Protein AF-A0A953DFB5-F1 (afdb_monomer)

pLDDT: mean 70.3, std 17.49, range [30.78, 90.81]

Secondary structure (DSSP, 8-state):
--------------PPPPP-----S--TTSPPP---------SS--S--SSPPSS---TTSHHHHHHHHHHHHHHHTT--SS------GGGHHHHHHHHHHHHTT----TT--STIIIIIHHHHHHHHHTT-----------------

Mean predicted aligned error: 13.42 Å

Radius of gyration: 22.62 Å; Cα contacts (8 Å, |Δi|>4): 105; chains: 1; bounding box: 89×47×45 Å

Foldseek 3Di:
DDDDDDDDDDDPDDDPDDPPPQPCQDDPPDDRDDDDDDDDDKLADPVPDPDDDPDRRPCVDPVNLVVLVVVLVVVVVVLDLEAADADDPVCVVVLVVLLVCVVVVNHDCVVVDIPCCRNRSVSQVSNVVVDHNHHDHDHDPPPPDPPD

Solvent-accessible surface area (backbone atoms only — not comparable to full-atom values): 10017 Å² total; per-residue (Å²): 141,83,85,84,81,85,85,85,82,81,81,82,80,79,77,75,80,72,82,78,76,70,79,73,86,73,62,98,88,58,86,79,77,87,82,85,85,85,89,80,73,74,37,50,78,86,77,79,61,93,74,75,76,95,60,87,56,61,61,82,37,73,69,42,45,49,53,44,50,53,51,37,52,59,53,55,73,68,60,66,73,61,52,59,53,75,60,62,80,88,45,45,68,58,50,55,50,47,50,55,30,41,78,70,75,69,47,78,53,80,96,55,60,30,60,65,61,54,48,49,53,51,36,50,50,54,42,45,74,71,74,52,87,52,69,42,82,43,80,57,79,78,81,74,75,81,81,123

Structure (mmCIF, N/CA/C/O backbone):
data_AF-A0A953DFB5-F1
#
_entry.id   AF-A0A953DFB5-F1
#
loop_
_atom_site.group_PDB
_atom_site.id
_atom_site.type_symbol
_atom_site.label_atom_id
_atom_site.label_alt_id
_atom_site.label_comp_id
_atom_site.label_asym_id
_atom_site.label_entity_id
_atom_site.label_seq_id
_atom_site.pdbx_PDB_ins_code
_atom_site.Cartn_x
_atom_site.Cartn_y
_atom_site.Cartn_z
_atom_site.occupancy
_atom_site.B_iso_or_equiv
_atom_site.auth_seq_id
_atom_site.auth_comp_id
_atom_site.auth_asym_id
_atom_site.auth_atom_id
_atom_site.pdbx_PDB_model_num
ATOM 1 N N . MET A 1 1 ? 75.035 7.788 5.913 1.00 45.50 1 MET A N 1
ATOM 2 C CA . MET A 1 1 ? 73.781 8.524 6.191 1.00 45.50 1 MET A CA 1
ATOM 3 C C . MET A 1 1 ? 73.094 8.779 4.857 1.00 45.50 1 MET A C 1
ATOM 5 O O . MET A 1 1 ? 73.567 9.624 4.117 1.00 45.50 1 MET A O 1
ATOM 9 N N . SER A 1 2 ? 72.056 8.021 4.502 1.00 37.38 2 SER A N 1
ATOM 10 C CA . SER A 1 2 ? 71.235 8.309 3.317 1.00 37.38 2 SER A CA 1
ATOM 11 C C . SER A 1 2 ? 69.775 8.108 3.705 1.00 37.38 2 SER A C 1
ATOM 13 O O . SER A 1 2 ? 69.407 7.035 4.178 1.00 37.38 2 SER A O 1
ATOM 15 N N . ARG A 1 3 ? 68.995 9.192 3.652 1.00 43.28 3 ARG A N 1
ATOM 16 C CA . ARG A 1 3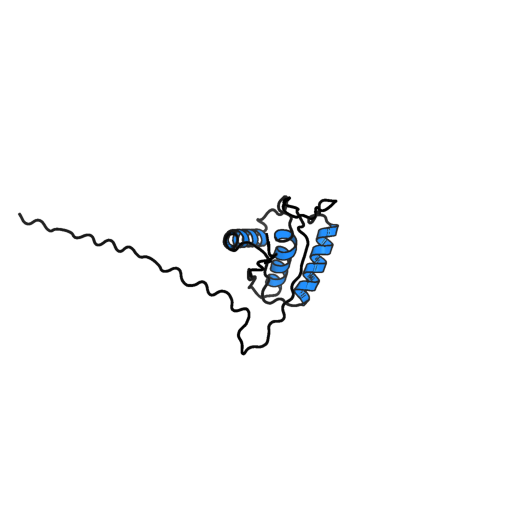 ? 67.602 9.264 4.109 1.00 43.28 3 ARG A CA 1
ATOM 17 C C . ARG A 1 3 ? 66.710 9.013 2.898 1.00 43.28 3 ARG A C 1
ATOM 19 O O . ARG A 1 3 ? 66.637 9.857 2.012 1.00 43.28 3 ARG A O 1
ATOM 26 N N . THR A 1 4 ? 66.053 7.863 2.864 1.00 50.88 4 THR A N 1
ATOM 27 C CA . THR A 1 4 ? 65.045 7.544 1.849 1.00 50.88 4 THR A CA 1
ATOM 28 C C . THR A 1 4 ? 63.761 8.306 2.177 1.00 50.88 4 THR A C 1
ATOM 30 O O . THR A 1 4 ? 63.201 8.154 3.260 1.00 50.88 4 THR A O 1
ATOM 33 N N . LEU A 1 5 ? 63.328 9.171 1.261 1.00 44.53 5 LEU A N 1
ATOM 34 C CA . LEU A 1 5 ? 62.095 9.949 1.352 1.00 44.53 5 LEU A CA 1
ATOM 35 C C . LEU A 1 5 ? 60.934 9.084 0.832 1.00 44.53 5 LEU A C 1
ATOM 37 O O . LEU A 1 5 ? 60.943 8.682 -0.329 1.00 44.53 5 LEU A O 1
ATOM 41 N N . HIS A 1 6 ? 59.949 8.776 1.677 1.00 42.34 6 HIS A N 1
ATOM 42 C CA . HIS A 1 6 ? 58.733 8.073 1.259 1.00 42.34 6 HIS A CA 1
ATOM 43 C C . HIS A 1 6 ? 57.665 9.088 0.836 1.00 42.34 6 HIS A C 1
ATOM 45 O O . HIS A 1 6 ? 57.170 9.857 1.657 1.00 42.34 6 HIS A O 1
ATOM 51 N N . LEU A 1 7 ? 57.324 9.091 -0.455 1.00 41.03 7 LEU A N 1
ATOM 52 C CA . LEU A 1 7 ? 56.213 9.853 -1.020 1.00 41.03 7 LEU A CA 1
ATOM 53 C C . LEU A 1 7 ? 54.920 9.038 -0.849 1.00 41.03 7 LEU A C 1
ATOM 55 O O . LEU A 1 7 ? 54.757 7.991 -1.472 1.00 41.03 7 LEU A O 1
ATOM 59 N N . LEU A 1 8 ? 54.016 9.505 0.013 1.00 41.25 8 LEU A N 1
ATOM 60 C CA . LEU A 1 8 ? 52.672 8.948 0.188 1.00 41.25 8 LEU A CA 1
ATOM 61 C C . LEU A 1 8 ? 51.719 9.612 -0.816 1.00 41.25 8 LEU A C 1
ATOM 63 O O . LEU A 1 8 ? 51.415 10.797 -0.699 1.00 41.25 8 LEU A O 1
ATOM 67 N N . LEU A 1 9 ? 51.258 8.841 -1.802 1.00 37.81 9 LEU A N 1
ATOM 68 C CA . LEU A 1 9 ? 50.235 9.247 -2.765 1.00 37.81 9 LEU A CA 1
ATOM 69 C C . LEU A 1 9 ? 48.851 8.866 -2.217 1.00 37.81 9 LEU A C 1
ATOM 71 O O . LEU A 1 9 ? 48.507 7.687 -2.155 1.00 37.81 9 LEU A O 1
ATOM 75 N N . ALA A 1 10 ? 48.061 9.859 -1.805 1.00 44.38 10 ALA A N 1
ATOM 76 C CA . ALA A 1 10 ? 46.667 9.665 -1.415 1.00 44.38 10 ALA A CA 1
ATOM 77 C C . ALA A 1 10 ? 45.779 9.663 -2.669 1.00 44.38 10 ALA A C 1
ATOM 79 O O . ALA A 1 10 ? 45.628 10.687 -3.333 1.00 44.38 10 ALA A O 1
ATOM 80 N N . ILE A 1 11 ? 45.196 8.510 -2.998 1.00 49.16 11 ILE A N 1
ATOM 81 C CA . ILE A 1 11 ? 44.248 8.372 -4.108 1.00 49.16 11 ILE A CA 1
ATOM 82 C C . ILE A 1 11 ? 42.845 8.651 -3.557 1.00 49.16 11 ILE A C 1
ATOM 84 O O . ILE A 1 11 ? 42.200 7.771 -2.987 1.00 49.16 11 ILE A O 1
ATOM 88 N N . ALA A 1 12 ? 42.372 9.890 -3.699 1.00 50.72 12 ALA A N 1
ATOM 89 C CA . ALA A 1 12 ? 40.976 10.228 -3.445 1.00 50.72 12 ALA A CA 1
ATOM 90 C C . ALA A 1 12 ? 40.117 9.638 -4.574 1.00 50.72 12 ALA A C 1
ATOM 92 O O . ALA A 1 12 ? 40.067 10.164 -5.682 1.00 50.72 12 ALA A O 1
ATOM 93 N N . SER A 1 13 ? 39.480 8.502 -4.299 1.00 46.09 13 SER A N 1
ATOM 94 C CA . SER A 1 13 ? 38.585 7.836 -5.246 1.00 46.09 13 SER A CA 1
ATOM 95 C C . SER A 1 13 ? 37.207 8.492 -5.166 1.00 46.09 13 SER A C 1
ATOM 97 O O . SER A 1 13 ? 36.378 8.102 -4.349 1.00 46.09 13 SER A O 1
ATOM 99 N N . SER A 1 14 ? 36.959 9.518 -5.980 1.00 51.09 14 SER A N 1
ATOM 100 C CA . SER A 1 14 ? 35.601 10.014 -6.211 1.00 51.09 14 SER A CA 1
ATOM 101 C C . SER A 1 14 ? 34.870 9.010 -7.103 1.00 51.09 14 SER A C 1
ATOM 103 O O . SER A 1 14 ? 35.077 8.995 -8.316 1.00 51.09 14 SER A O 1
ATOM 105 N N . LEU A 1 15 ? 34.046 8.143 -6.515 1.00 56.22 15 LEU A N 1
ATOM 106 C CA . LEU A 1 15 ? 33.084 7.360 -7.288 1.00 56.22 15 LEU A CA 1
ATOM 107 C C . LEU A 1 15 ? 32.082 8.339 -7.920 1.00 56.22 15 LEU A C 1
ATOM 109 O O . LEU A 1 15 ? 31.420 9.066 -7.176 1.00 56.22 15 LEU A O 1
ATOM 113 N N . PRO A 1 16 ? 31.960 8.404 -9.258 1.00 55.62 16 PRO A N 1
ATOM 114 C CA . PRO A 1 16 ? 30.858 9.127 -9.865 1.00 55.62 16 PRO A CA 1
ATOM 115 C C . PRO A 1 16 ? 29.564 8.410 -9.474 1.00 55.62 16 PRO A C 1
ATOM 117 O O . PRO A 1 16 ? 29.456 7.192 -9.626 1.00 55.62 16 PRO A O 1
ATOM 120 N N . ALA A 1 17 ? 28.590 9.152 -8.945 1.00 54.25 17 ALA A N 1
ATOM 121 C CA . ALA A 1 17 ? 27.235 8.640 -8.813 1.00 54.25 17 ALA A CA 1
ATOM 122 C C . ALA A 1 17 ? 26.770 8.231 -10.216 1.00 54.25 17 ALA A C 1
ATOM 124 O O . ALA A 1 17 ? 26.744 9.064 -11.125 1.00 54.25 17 ALA A O 1
ATOM 125 N N . ALA A 1 18 ? 26.489 6.942 -10.415 1.00 44.44 18 ALA A N 1
ATOM 126 C CA . ALA A 1 18 ? 25.911 6.479 -11.665 1.00 44.44 18 ALA A CA 1
ATOM 127 C C . ALA A 1 18 ? 24.602 7.253 -11.904 1.00 44.44 18 ALA A C 1
ATOM 129 O O . ALA A 1 18 ? 23.857 7.469 -10.941 1.00 44.44 18 ALA A O 1
ATOM 130 N N . PRO A 1 19 ? 24.320 7.699 -13.141 1.00 48.06 19 PRO A N 1
ATOM 131 C CA . PRO A 1 19 ? 23.021 8.268 -13.452 1.00 48.06 19 PRO A CA 1
ATOM 132 C C . PRO A 1 19 ? 21.967 7.220 -13.093 1.00 48.06 19 PRO A C 1
ATOM 134 O O . PRO A 1 19 ? 22.006 6.092 -13.581 1.00 48.06 19 PRO A O 1
ATOM 137 N N . VAL A 1 20 ? 21.074 7.574 -12.173 1.00 47.97 20 VAL A N 1
ATOM 138 C CA . VAL A 1 20 ? 19.880 6.780 -11.911 1.00 47.97 20 VAL A CA 1
ATOM 139 C C . VAL A 1 20 ? 19.030 6.944 -13.161 1.00 47.97 20 VAL A C 1
ATOM 141 O O . VAL A 1 20 ? 18.475 8.019 -13.384 1.00 47.97 20 VAL A O 1
ATOM 144 N N . ASP A 1 21 ? 19.010 5.924 -14.018 1.00 50.69 21 ASP A N 1
ATOM 145 C CA . ASP A 1 21 ? 18.066 5.867 -15.128 1.00 50.69 21 ASP A CA 1
ATOM 146 C C . ASP A 1 21 ? 16.668 5.959 -14.516 1.00 50.69 21 ASP A C 1
ATOM 148 O O . ASP A 1 21 ? 16.205 5.040 -13.837 1.00 50.69 21 ASP A O 1
ATOM 152 N N . ALA A 1 22 ? 16.011 7.105 -14.704 1.00 46.50 22 ALA A N 1
ATOM 153 C CA . ALA A 1 22 ? 14.589 7.199 -14.447 1.00 46.50 22 ALA A CA 1
ATOM 154 C C . ALA A 1 22 ? 13.921 6.127 -15.320 1.00 46.50 22 ALA A C 1
ATOM 156 O O . ALA A 1 22 ? 14.245 6.046 -16.514 1.00 46.50 22 ALA A O 1
ATOM 157 N N . PRO A 1 23 ? 13.038 5.286 -14.763 1.00 49.38 23 PRO A N 1
ATOM 158 C CA . PRO A 1 23 ? 12.382 4.262 -15.550 1.00 49.38 23 PRO A CA 1
ATOM 159 C C . PRO A 1 23 ? 11.696 4.936 -16.731 1.00 49.38 23 PRO A C 1
ATOM 161 O O . PRO A 1 23 ? 10.851 5.823 -16.577 1.00 49.38 23 PRO A O 1
ATOM 164 N N . ARG A 1 24 ? 12.115 4.560 -17.942 1.00 52.62 24 ARG A N 1
ATOM 165 C CA . ARG A 1 24 ? 11.457 4.994 -19.170 1.00 52.62 24 ARG A CA 1
ATOM 166 C C . ARG A 1 24 ? 10.079 4.348 -19.189 1.00 52.62 24 ARG A C 1
ATOM 168 O O . ARG A 1 24 ? 9.907 3.266 -19.738 1.00 52.62 24 ARG A O 1
ATOM 175 N N . LEU A 1 25 ? 9.093 5.027 -18.608 1.00 54.22 25 LEU A N 1
ATOM 176 C CA . LEU A 1 25 ? 7.691 4.608 -18.666 1.00 54.22 25 LEU A CA 1
ATOM 177 C C . LEU A 1 25 ? 7.178 4.554 -20.113 1.00 54.22 25 LEU A C 1
ATOM 179 O O . LEU A 1 25 ? 6.188 3.884 -20.390 1.00 54.22 25 LEU A O 1
ATOM 183 N N . MET A 1 26 ? 7.840 5.248 -21.046 1.00 54.31 26 MET A N 1
ATOM 184 C CA . MET A 1 26 ? 7.467 5.286 -22.456 1.00 54.31 26 MET A CA 1
ATOM 185 C C . MET A 1 26 ? 8.715 5.167 -23.339 1.00 54.31 26 MET A C 1
ATOM 187 O O . MET A 1 26 ? 9.588 6.032 -23.325 1.00 54.31 26 MET A O 1
ATOM 191 N N . GLY A 1 27 ? 8.807 4.066 -24.083 1.00 55.88 27 GLY A N 1
ATOM 192 C CA . GLY A 1 27 ? 9.656 3.949 -25.266 1.00 55.88 27 GLY A CA 1
ATOM 193 C C . GLY A 1 27 ? 8.787 4.113 -26.511 1.00 55.88 27 GLY A C 1
ATOM 194 O O . GLY A 1 27 ? 7.700 3.539 -26.571 1.00 55.88 27 GLY A O 1
ATOM 195 N N . ASP A 1 28 ? 9.259 4.889 -27.484 1.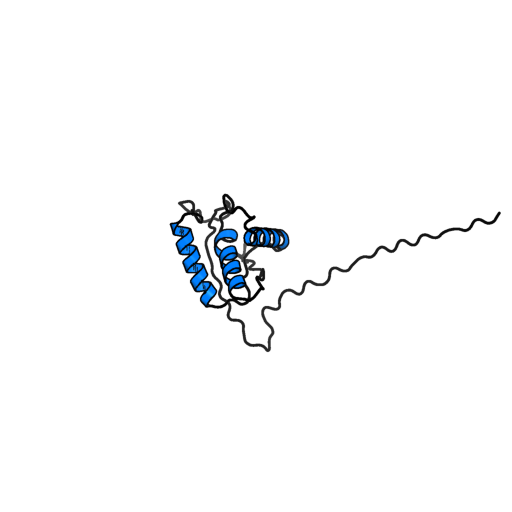00 63.28 28 ASP A N 1
ATOM 196 C CA . ASP A 1 28 ? 8.440 5.375 -28.606 1.00 63.28 28 ASP A CA 1
ATOM 197 C C . ASP A 1 28 ? 8.009 4.279 -29.607 1.00 63.28 28 ASP A C 1
ATOM 199 O O . ASP A 1 28 ? 7.072 4.489 -30.376 1.00 63.28 28 ASP A O 1
ATOM 203 N N . ASP A 1 29 ? 8.600 3.079 -29.528 1.00 67.12 29 ASP A N 1
ATOM 204 C CA . ASP A 1 29 ? 8.416 1.999 -30.513 1.00 67.12 29 ASP A CA 1
ATOM 205 C C . ASP A 1 29 ? 7.781 0.703 -29.942 1.00 67.12 29 ASP A C 1
ATOM 207 O O . ASP A 1 29 ? 7.702 -0.315 -30.634 1.00 67.12 29 ASP A O 1
ATOM 211 N N . GLY A 1 30 ? 7.330 0.706 -28.678 1.00 65.88 30 GLY A N 1
ATOM 212 C CA . GLY A 1 30 ? 6.743 -0.458 -27.988 1.00 65.88 30 GLY A CA 1
ATOM 213 C C . GLY A 1 30 ? 5.216 -0.393 -27.797 1.00 65.88 30 GLY A C 1
ATOM 214 O O . GLY A 1 30 ? 4.605 0.662 -27.982 1.00 65.88 30 GLY A O 1
ATOM 215 N N . PRO A 1 31 ? 4.553 -1.504 -27.405 1.00 71.12 31 PRO A N 1
ATOM 216 C CA . PRO A 1 31 ? 3.148 -1.462 -27.006 1.00 71.12 31 PRO A CA 1
ATOM 217 C C . PRO A 1 31 ? 2.957 -0.466 -25.855 1.00 71.12 31 PRO A C 1
ATOM 219 O O . PRO A 1 31 ? 3.667 -0.521 -24.851 1.00 71.12 31 PRO A O 1
ATOM 222 N N . LYS A 1 32 ? 1.991 0.450 -26.005 1.00 74.94 32 LYS A N 1
ATOM 223 C CA . LYS A 1 32 ? 1.716 1.480 -24.995 1.00 74.94 32 LYS A CA 1
ATOM 224 C C . LYS A 1 32 ? 1.296 0.819 -23.676 1.00 74.94 32 LYS A C 1
ATOM 226 O O . LYS A 1 32 ? 0.390 -0.020 -23.707 1.00 74.94 32 LYS A O 1
ATOM 231 N N . PRO A 1 33 ? 1.893 1.196 -22.532 1.00 73.94 33 PRO A N 1
ATOM 232 C CA . PRO A 1 33 ? 1.477 0.657 -21.247 1.00 73.94 33 PRO A CA 1
ATOM 233 C C . PRO A 1 33 ? 0.044 1.095 -20.934 1.00 73.94 33 PRO A C 1
ATOM 235 O O . PRO A 1 33 ? -0.348 2.238 -21.185 1.00 73.94 33 PRO A O 1
ATOM 238 N N . LEU A 1 34 ? -0.745 0.182 -20.372 1.00 79.06 34 LEU A N 1
ATOM 239 C CA . LEU A 1 34 ? -2.034 0.523 -19.785 1.00 79.06 34 LEU A CA 1
ATOM 240 C C . LEU A 1 34 ? -1.787 1.047 -18.369 1.00 79.06 34 LEU A C 1
ATOM 242 O O . LEU A 1 34 ? -1.391 0.283 -17.492 1.00 79.06 34 LEU A O 1
ATOM 246 N N . LEU A 1 35 ? -2.028 2.340 -18.153 1.00 81.31 35 LEU A N 1
ATOM 247 C CA . LEU A 1 35 ? -1.898 2.971 -16.843 1.00 81.31 35 LEU A CA 1
ATOM 248 C C . LEU A 1 35 ? -3.263 3.051 -16.150 1.00 81.31 35 LEU A C 1
ATOM 250 O O . LEU A 1 35 ? -4.213 3.604 -16.704 1.00 81.31 35 LEU A O 1
ATOM 254 N N . LEU A 1 36 ? -3.341 2.540 -14.920 1.00 83.19 36 LEU A N 1
ATOM 255 C CA . LEU A 1 36 ? -4.441 2.813 -13.999 1.00 83.19 36 LEU A CA 1
ATOM 256 C C . LEU A 1 36 ? -3.947 3.787 -12.930 1.00 83.19 36 LEU A C 1
ATOM 258 O O . LEU A 1 36 ? -3.060 3.444 -12.156 1.00 83.19 36 LEU A O 1
ATOM 262 N N . LEU A 1 37 ? -4.563 4.965 -12.862 1.00 84.75 37 LEU A N 1
ATOM 263 C CA . LEU A 1 37 ? -4.354 5.910 -11.770 1.00 84.75 37 LEU A CA 1
ATOM 264 C C . LEU A 1 37 ? -5.552 5.849 -10.818 1.00 84.75 37 LEU A C 1
ATOM 266 O O . LEU A 1 37 ? -6.682 6.129 -11.221 1.00 84.75 37 LEU A O 1
ATOM 270 N N . LEU A 1 38 ? -5.306 5.474 -9.564 1.00 85.00 38 LEU A N 1
ATOM 271 C CA . LEU A 1 38 ? -6.313 5.460 -8.506 1.00 85.00 3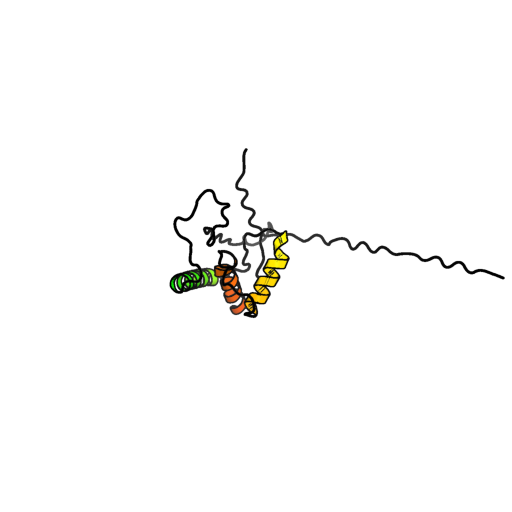8 LEU A CA 1
ATOM 272 C C . LEU A 1 38 ? -6.058 6.629 -7.555 1.00 85.00 38 LEU A C 1
ATOM 274 O O . LEU A 1 38 ? -5.110 6.600 -6.781 1.00 85.00 38 LEU A O 1
ATOM 278 N N . GLY A 1 39 ? -6.922 7.642 -7.599 1.00 83.19 39 GLY A N 1
ATOM 279 C CA . GLY A 1 39 ? -6.903 8.728 -6.622 1.00 83.19 39 GLY A CA 1
ATOM 280 C C . GLY A 1 39 ? -7.667 8.360 -5.350 1.00 83.19 39 GLY A C 1
ATOM 281 O O . GLY A 1 39 ? -8.766 7.802 -5.419 1.00 83.19 39 GLY A O 1
ATOM 282 N N . THR A 1 40 ? -7.118 8.721 -4.191 1.00 81.81 40 THR A N 1
ATOM 283 C CA . THR A 1 40 ? -7.785 8.624 -2.884 1.00 81.81 40 THR A CA 1
ATOM 284 C C . THR A 1 40 ? -7.670 9.941 -2.120 1.00 81.81 40 THR A C 1
ATOM 286 O O . THR A 1 40 ? -6.903 10.823 -2.486 1.00 81.81 40 THR A O 1
ATOM 289 N N . PHE A 1 41 ? -8.442 10.089 -1.045 1.00 80.88 41 PHE A N 1
ATOM 290 C CA . PHE A 1 41 ? -8.225 11.148 -0.055 1.00 80.88 41 PHE A CA 1
ATOM 291 C C . PHE A 1 41 ? -7.163 10.705 0.968 1.00 80.88 41 PHE A C 1
ATOM 293 O O . PHE A 1 41 ? -6.938 9.502 1.119 1.00 80.88 41 PHE A O 1
ATOM 300 N N . HIS A 1 42 ? -6.568 11.641 1.717 1.00 83.50 42 HIS A N 1
ATOM 301 C CA . HIS A 1 42 ? -5.677 11.294 2.829 1.00 83.50 42 HIS A CA 1
ATOM 302 C C . HIS A 1 42 ? -6.454 10.594 3.950 1.00 83.50 42 HIS A C 1
ATOM 304 O O . HIS A 1 42 ? -7.333 11.174 4.592 1.00 83.50 42 HIS A O 1
ATOM 310 N N . PHE A 1 43 ? -6.125 9.328 4.213 1.00 82.88 43 PHE A N 1
ATOM 311 C CA . PHE A 1 43 ? -6.790 8.524 5.248 1.00 82.88 43 PHE A CA 1
ATOM 312 C C . PHE A 1 43 ? -6.500 9.067 6.647 1.00 82.88 43 PHE A C 1
ATOM 314 O O . PHE A 1 43 ? -7.299 8.908 7.571 1.00 82.88 43 PHE A O 1
ATOM 321 N N . LYS A 1 44 ? -5.360 9.735 6.797 1.00 81.12 44 LYS A N 1
ATOM 322 C CA . LYS A 1 44 ? -4.971 10.435 8.009 1.00 81.12 44 LYS A CA 1
ATOM 323 C C . LYS A 1 44 ? -4.583 11.856 7.639 1.00 81.12 44 LYS A C 1
ATOM 325 O O . LYS A 1 44 ? -3.518 12.080 7.079 1.00 81.12 44 LYS A O 1
ATOM 330 N N . ASP A 1 45 ? -5.466 12.798 7.950 1.00 74.69 45 ASP A N 1
ATOM 331 C CA . ASP A 1 45 ? -5.240 14.217 7.682 1.00 74.69 45 ASP A CA 1
ATOM 332 C C . ASP A 1 45 ? -4.034 14.719 8.490 1.00 74.69 45 ASP A C 1
ATOM 334 O O . ASP A 1 45 ? -4.036 14.696 9.724 1.00 74.69 45 ASP A O 1
ATOM 338 N N . ALA A 1 46 ? -2.998 15.166 7.780 1.00 72.62 46 ALA A N 1
ATOM 339 C CA . ALA A 1 46 ? -1.807 15.782 8.359 1.00 72.62 46 ALA A CA 1
ATOM 340 C C . ALA A 1 46 ? -2.018 17.266 8.714 1.00 72.62 46 ALA A C 1
ATOM 342 O O . ALA A 1 46 ? -1.098 17.937 9.174 1.00 72.62 46 ALA A O 1
ATOM 343 N N . GLY A 1 47 ? -3.216 17.805 8.482 1.00 74.44 47 GLY A N 1
ATOM 344 C CA . GLY A 1 47 ? -3.520 19.215 8.673 1.00 74.44 47 GLY A CA 1
ATOM 345 C C . GLY A 1 47 ? -3.147 20.084 7.471 1.00 74.44 47 GLY A C 1
ATOM 346 O O . GLY A 1 47 ? -3.432 21.278 7.506 1.00 74.44 47 GLY A O 1
ATOM 347 N N . LEU A 1 48 ? -2.637 19.507 6.382 1.00 78.19 48 LEU A N 1
ATOM 348 C CA . LEU A 1 48 ? -2.095 20.251 5.239 1.00 78.19 48 LEU A CA 1
ATOM 349 C C . LEU A 1 48 ? -3.132 20.564 4.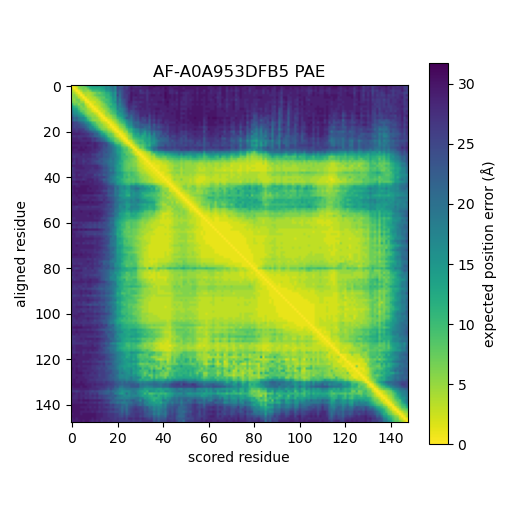146 1.00 78.19 48 LEU A C 1
ATOM 351 O O . LEU A 1 48 ? -2.992 21.560 3.442 1.00 78.19 48 LEU A O 1
ATOM 355 N N . ASP A 1 49 ? -4.212 19.784 4.062 1.00 76.25 49 ASP A N 1
ATOM 356 C CA . ASP A 1 49 ? -5.239 19.971 3.030 1.00 76.25 49 ASP A CA 1
ATOM 357 C C . ASP A 1 49 ? -6.172 21.150 3.316 1.00 76.25 49 ASP A C 1
ATOM 359 O O . ASP A 1 49 ? -6.570 21.383 4.459 1.00 76.25 49 ASP A O 1
ATOM 363 N N . SER A 1 50 ? -6.630 21.840 2.270 1.00 77.19 50 SER A N 1
ATOM 364 C CA . SER A 1 50 ? -7.694 22.849 2.392 1.00 77.19 50 SER A CA 1
ATOM 365 C C . SER A 1 50 ? -9.049 22.232 2.760 1.00 77.19 50 SER A C 1
ATOM 367 O O . SER A 1 50 ? -9.851 22.850 3.462 1.00 77.19 50 SER A O 1
ATOM 369 N N . SER A 1 51 ? -9.297 20.997 2.316 1.00 74.75 51 SER A N 1
ATOM 370 C CA . SER A 1 51 ? -10.487 20.221 2.651 1.00 74.75 51 SER A CA 1
ATOM 371 C C . SER A 1 51 ? -10.219 19.361 3.879 1.00 74.75 51 SER A C 1
ATOM 373 O O . SER A 1 51 ? -9.350 18.495 3.860 1.00 74.75 51 SER A O 1
ATOM 375 N N . LYS A 1 52 ? -10.976 19.589 4.955 1.00 76.81 52 LYS A N 1
ATOM 376 C CA . LYS A 1 52 ? -10.841 18.833 6.204 1.00 76.81 52 LYS A CA 1
ATOM 377 C C . LYS A 1 52 ? -11.922 17.763 6.310 1.00 76.81 52 LYS A C 1
ATOM 379 O O . LYS A 1 52 ? -13.110 18.095 6.207 1.00 76.81 52 LYS A O 1
ATOM 384 N N . PRO A 1 53 ? -11.564 16.487 6.541 1.00 74.88 53 PRO A N 1
ATOM 385 C CA . PRO A 1 53 ? -12.561 15.461 6.776 1.00 74.88 53 PRO A CA 1
ATOM 386 C C . PRO A 1 53 ? -13.328 15.775 8.066 1.00 74.88 53 PRO A C 1
ATOM 388 O O . PRO A 1 53 ? -12.748 16.069 9.108 1.00 74.88 53 PRO A O 1
ATOM 391 N N . LYS A 1 54 ? -14.663 15.689 8.011 1.00 78.19 54 LYS A N 1
ATOM 392 C CA . LYS A 1 54 ? -15.528 15.921 9.186 1.00 78.19 54 LYS A CA 1
ATOM 393 C C . LYS A 1 54 ? -15.342 14.864 10.277 1.00 78.19 54 LYS A C 1
ATOM 395 O O . LYS A 1 54 ? -15.633 15.122 11.441 1.00 78.19 54 LYS A O 1
ATOM 400 N N . HIS A 1 55 ? -14.890 13.673 9.889 1.00 81.00 55 HIS A N 1
ATOM 401 C CA . HIS A 1 55 ? -14.677 12.538 10.776 1.00 81.00 55 HIS A CA 1
ATOM 402 C C . HIS A 1 55 ? -13.355 11.847 10.431 1.00 81.00 55 HIS A C 1
ATOM 404 O O . HIS A 1 55 ? -13.047 11.711 9.245 1.00 81.00 55 HIS A O 1
ATOM 410 N N . PRO A 1 56 ? -12.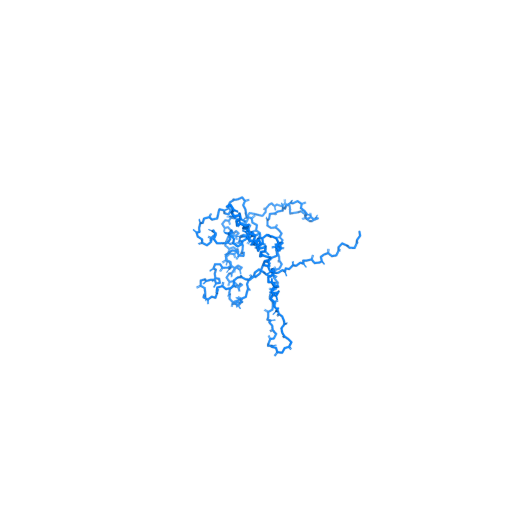593 11.378 11.435 1.00 79.81 56 PRO A N 1
ATOM 411 C CA . PRO A 1 56 ? -11.372 10.625 11.192 1.00 79.81 56 PRO A CA 1
ATOM 412 C C . PRO A 1 56 ? -11.688 9.323 10.453 1.00 79.81 56 PRO A C 1
ATOM 414 O O . PRO A 1 56 ? -12.655 8.623 10.773 1.00 79.81 56 PRO A O 1
ATOM 417 N N . PHE A 1 57 ? -10.859 8.975 9.472 1.00 83.19 57 PHE A N 1
ATOM 418 C CA . PHE A 1 57 ? -11.007 7.726 8.742 1.00 83.19 57 PHE A CA 1
ATOM 419 C C . PHE A 1 57 ? -10.258 6.600 9.464 1.00 83.19 57 PHE A C 1
ATOM 421 O O . PHE A 1 57 ? -9.033 6.527 9.485 1.00 83.19 57 PHE A O 1
ATOM 428 N N . GLY A 1 58 ? -11.016 5.692 10.079 1.00 86.38 58 GLY A N 1
ATOM 429 C CA . GLY A 1 58 ? -10.469 4.520 10.760 1.00 86.38 58 GLY A CA 1
ATOM 430 C C . GLY A 1 58 ? -10.066 3.415 9.783 1.00 86.38 58 GLY A C 1
ATOM 431 O O . GLY A 1 58 ? -10.760 2.399 9.706 1.00 86.38 58 GLY A O 1
ATOM 432 N N . ALA A 1 59 ? -8.948 3.582 9.068 1.00 85.44 59 ALA A N 1
ATOM 433 C CA . ALA A 1 59 ? -8.465 2.606 8.079 1.00 85.44 59 ALA A CA 1
ATOM 434 C C . ALA A 1 59 ? -8.240 1.202 8.674 1.00 85.44 59 ALA A C 1
ATOM 436 O O . ALA A 1 59 ? -8.393 0.200 7.980 1.00 85.44 59 ALA A O 1
ATOM 437 N N . LEU A 1 60 ? -7.925 1.118 9.976 1.00 87.12 60 LEU A N 1
ATOM 438 C CA . LEU A 1 60 ? -7.699 -0.158 10.661 1.00 87.12 60 LEU A CA 1
ATOM 439 C C . LEU A 1 60 ? -8.955 -0.833 11.230 1.00 87.12 60 LEU A C 1
ATOM 441 O O . LEU A 1 60 ? -8.851 -1.930 11.775 1.00 87.12 60 LEU A O 1
ATOM 445 N N . THR A 1 61 ? -10.135 -0.220 11.104 1.00 89.06 61 THR A N 1
ATOM 446 C CA . THR A 1 61 ? -11.383 -0.837 11.584 1.00 89.06 61 THR A CA 1
ATOM 447 C C . THR A 1 61 ? -11.735 -2.087 10.769 1.00 89.06 61 THR A C 1
ATOM 449 O O . THR A 1 61 ? -11.462 -2.112 9.570 1.00 89.06 61 THR A O 1
ATOM 452 N N . PRO A 1 62 ? -12.386 -3.111 11.357 1.00 88.88 62 PRO A N 1
ATOM 453 C CA . PRO A 1 62 ? -12.719 -4.343 10.635 1.00 88.88 62 PRO A CA 1
ATOM 454 C C . PRO A 1 62 ? -13.478 -4.104 9.322 1.00 88.88 62 PRO A C 1
ATOM 456 O O . PRO A 1 62 ? -13.118 -4.675 8.296 1.00 88.88 62 PRO A O 1
ATOM 459 N N . ALA A 1 63 ? -14.464 -3.199 9.338 1.00 90.81 63 ALA A N 1
ATOM 460 C CA . ALA A 1 63 ? -15.232 -2.832 8.150 1.00 90.81 63 ALA A CA 1
ATOM 461 C C . ALA A 1 63 ? -14.343 -2.223 7.052 1.00 90.81 63 ALA A C 1
ATOM 463 O O . ALA A 1 63 ? -14.369 -2.685 5.914 1.00 90.81 63 ALA A O 1
ATOM 464 N N . ARG A 1 64 ? -13.485 -1.249 7.392 1.00 88.94 64 ARG A N 1
ATOM 465 C CA . ARG A 1 64 ? -12.560 -0.655 6.412 1.00 88.94 64 ARG A CA 1
ATOM 466 C C . ARG A 1 64 ? -11.514 -1.647 5.929 1.00 88.94 64 ARG A C 1
ATOM 468 O O . ARG A 1 64 ? -11.153 -1.617 4.761 1.00 88.94 64 ARG A O 1
ATOM 475 N N . GLN A 1 65 ? -11.066 -2.570 6.778 1.00 87.62 65 GLN A N 1
ATOM 476 C CA . GLN A 1 65 ? -10.131 -3.603 6.343 1.00 87.62 65 GLN A CA 1
ATOM 477 C C . GLN A 1 65 ? -10.731 -4.564 5.323 1.00 87.62 65 GLN A C 1
ATOM 479 O O . GLN A 1 65 ? -9.991 -5.040 4.460 1.00 87.62 65 GLN A O 1
ATOM 484 N N . GLN A 1 66 ? -12.036 -4.826 5.409 1.00 88.81 66 GLN A N 1
ATOM 485 C CA . GLN A 1 66 ? -12.762 -5.587 4.401 1.00 88.81 66 GLN A CA 1
ATOM 486 C C . GLN A 1 66 ? -12.876 -4.803 3.088 1.00 88.81 66 GLN A C 1
ATOM 488 O O . GLN A 1 66 ? -12.493 -5.320 2.045 1.00 88.81 66 GLN A O 1
ATOM 493 N N . GLU A 1 67 ? -13.284 -3.535 3.140 1.00 89.75 67 GLU A N 1
ATOM 494 C CA . GLU A 1 67 ? -13.367 -2.677 1.947 1.00 89.75 67 GLU A CA 1
ATOM 495 C C . GLU A 1 67 ? -12.010 -2.512 1.243 1.00 89.75 67 GLU A C 1
ATOM 497 O O . GLU A 1 67 ? -11.920 -2.625 0.021 1.00 89.75 67 GLU A O 1
ATOM 502 N N . ILE A 1 68 ? -10.933 -2.297 2.008 1.00 86.94 68 ILE A N 1
ATOM 503 C CA . ILE A 1 68 ? -9.566 -2.216 1.479 1.00 86.94 68 ILE A CA 1
ATOM 504 C C . ILE A 1 68 ? -9.166 -3.553 0.852 1.00 86.94 68 ILE A C 1
ATOM 506 O O . ILE A 1 68 ? -8.567 -3.568 -0.220 1.00 86.94 68 ILE A O 1
ATOM 510 N N . ALA A 1 69 ? -9.492 -4.686 1.483 1.00 86.44 69 ALA A N 1
ATOM 511 C CA . ALA A 1 69 ? -9.198 -6.001 0.919 1.00 86.44 69 ALA A CA 1
ATOM 512 C C . ALA A 1 69 ? -9.944 -6.245 -0.403 1.00 86.44 69 ALA A C 1
ATOM 514 O O . ALA A 1 69 ? -9.348 -6.790 -1.334 1.00 86.44 69 ALA A O 1
ATOM 515 N N . ASP A 1 70 ? -11.198 -5.804 -0.503 1.00 88.62 70 ASP A N 1
ATOM 516 C CA . ASP A 1 70 ? -12.005 -5.899 -1.720 1.00 88.62 70 ASP A CA 1
ATOM 517 C C . ASP A 1 70 ? -11.449 -5.005 -2.837 1.00 88.62 70 ASP A C 1
ATOM 519 O O . ASP A 1 70 ? -11.338 -5.443 -3.986 1.00 88.62 70 ASP A O 1
ATOM 523 N N . ALA A 1 71 ? -11.047 -3.771 -2.513 1.00 88.00 71 ALA A N 1
ATOM 524 C CA . ALA A 1 71 ? -10.388 -2.869 -3.456 1.00 88.00 71 ALA A CA 1
ATOM 525 C C . ALA A 1 71 ? -9.070 -3.470 -3.968 1.00 88.00 71 ALA A C 1
ATOM 527 O O . ALA A 1 71 ? -8.866 -3.590 -5.176 1.00 88.00 71 ALA A O 1
ATOM 528 N N . VAL A 1 72 ? -8.220 -3.948 -3.056 1.00 86.81 72 VAL A N 1
ATOM 529 C CA . VAL A 1 72 ? -6.954 -4.618 -3.380 1.00 86.81 72 VAL A CA 1
ATOM 530 C C . VAL A 1 72 ? -7.179 -5.858 -4.252 1.00 86.81 72 VAL A C 1
ATOM 532 O O . VAL A 1 72 ? -6.420 -6.086 -5.190 1.00 86.81 72 VAL A O 1
ATOM 535 N N . ALA A 1 73 ? -8.225 -6.652 -4.002 1.00 84.88 73 ALA A N 1
ATOM 536 C CA . ALA A 1 73 ? -8.542 -7.819 -4.826 1.00 84.88 73 ALA A CA 1
ATOM 537 C C . ALA A 1 73 ? -8.928 -7.434 -6.265 1.00 84.88 73 ALA A C 1
ATOM 539 O O . ALA A 1 73 ? -8.487 -8.081 -7.215 1.00 84.88 73 ALA A O 1
ATOM 540 N N . ARG A 1 74 ? -9.711 -6.361 -6.437 1.00 87.50 74 ARG A N 1
ATOM 541 C CA . ARG A 1 74 ? -10.093 -5.834 -7.759 1.00 87.50 74 ARG A CA 1
ATOM 542 C C . ARG A 1 74 ? -8.889 -5.282 -8.520 1.00 87.50 74 ARG A C 1
ATOM 544 O O . ARG A 1 74 ? -8.769 -5.539 -9.712 1.00 87.50 74 ARG A O 1
ATOM 551 N N . LEU A 1 75 ? -7.991 -4.577 -7.830 1.00 85.31 75 LEU A N 1
ATOM 552 C CA . LEU A 1 75 ? -6.753 -4.056 -8.416 1.00 85.31 75 LEU A CA 1
ATOM 553 C C . LEU A 1 75 ? -5.801 -5.191 -8.813 1.00 85.31 75 LEU A C 1
ATOM 555 O O . LEU A 1 75 ? -5.278 -5.193 -9.922 1.00 85.31 75 LEU A O 1
ATOM 559 N N . ALA A 1 76 ? -5.638 -6.207 -7.962 1.00 83.88 76 ALA A N 1
ATOM 560 C CA . ALA A 1 76 ? -4.792 -7.363 -8.256 1.00 83.88 76 ALA A CA 1
ATOM 561 C C . ALA A 1 76 ? -5.273 -8.165 -9.482 1.00 83.88 76 ALA A C 1
ATOM 563 O O . ALA A 1 76 ? -4.452 -8.715 -10.213 1.00 83.88 76 ALA A O 1
ATOM 564 N N . ALA A 1 77 ? -6.584 -8.201 -9.753 1.00 85.94 77 ALA A N 1
ATOM 565 C CA . ALA A 1 77 ? -7.141 -8.864 -10.937 1.00 85.94 77 ALA A CA 1
ATOM 566 C C . ALA A 1 77 ? -6.676 -8.234 -12.264 1.00 85.94 77 ALA A C 1
ATOM 568 O O . ALA A 1 77 ? -6.676 -8.907 -13.296 1.00 85.94 77 ALA A O 1
ATOM 569 N N . LEU A 1 78 ? -6.239 -6.971 -12.240 1.00 83.50 78 LEU A N 1
ATOM 570 C CA . LEU A 1 78 ? -5.660 -6.294 -13.401 1.00 83.50 78 LEU A CA 1
ATOM 571 C C . LEU A 1 78 ? -4.225 -6.744 -13.692 1.00 83.50 78 LEU A C 1
ATOM 573 O O . LEU A 1 78 ? -3.716 -6.436 -14.765 1.00 83.50 78 LEU A O 1
ATOM 577 N N . ARG A 1 79 ? -3.602 -7.500 -12.775 1.00 80.56 79 ARG A N 1
ATOM 578 C CA . ARG A 1 79 ? -2.199 -7.931 -12.845 1.00 80.56 79 ARG A CA 1
ATOM 579 C C . ARG A 1 79 ? -1.270 -6.738 -13.133 1.00 80.56 79 ARG A C 1
ATOM 581 O O . ARG A 1 79 ? -0.593 -6.753 -14.161 1.00 80.56 79 ARG A O 1
ATOM 588 N N . PRO A 1 80 ? -1.289 -5.689 -12.281 1.00 77.88 80 PRO A N 1
ATOM 589 C CA . PRO A 1 80 ? -0.373 -4.565 -12.443 1.00 77.88 80 PRO A CA 1
ATOM 590 C C . PRO A 1 80 ? 1.058 -5.098 -12.441 1.00 77.88 80 PRO A C 1
ATOM 592 O O . PRO A 1 80 ? 1.372 -5.958 -11.629 1.00 77.88 80 PRO A O 1
ATOM 595 N N . THR A 1 81 ? 1.885 -4.634 -13.374 1.00 72.94 81 THR A N 1
ATOM 596 C CA . THR A 1 81 ? 3.283 -5.058 -13.502 1.00 72.94 81 THR A CA 1
ATOM 597 C C . THR A 1 81 ? 4.189 -4.282 -12.542 1.00 72.94 81 THR A C 1
ATOM 599 O O . THR A 1 81 ? 4.929 -4.928 -11.806 1.00 72.94 81 THR A O 1
ATOM 602 N N . PRO A 1 82 ? 4.082 -2.940 -12.467 1.00 79.81 82 PRO A N 1
ATOM 603 C CA . PRO A 1 82 ? 4.555 -2.158 -11.329 1.00 79.81 82 PRO A CA 1
ATOM 604 C C . PRO A 1 82 ? 3.398 -1.639 -10.456 1.00 79.81 82 PRO A C 1
ATOM 606 O O . PRO A 1 82 ? 2.305 -1.334 -10.942 1.00 79.81 82 PRO A O 1
ATOM 609 N N . ILE A 1 83 ? 3.661 -1.482 -9.156 1.00 77.81 83 ILE A N 1
ATOM 610 C CA . ILE A 1 83 ? 2.816 -0.727 -8.215 1.00 77.81 83 ILE A CA 1
ATOM 611 C C . ILE A 1 83 ? 3.610 0.477 -7.726 1.00 77.81 83 ILE A C 1
ATOM 613 O O . ILE A 1 83 ? 4.653 0.290 -7.103 1.00 77.81 83 ILE A O 1
ATOM 617 N N . ALA A 1 84 ? 3.071 1.670 -7.959 1.00 80.56 84 ALA A N 1
ATOM 618 C CA . ALA A 1 84 ? 3.664 2.940 -7.572 1.00 80.56 84 ALA A CA 1
ATOM 619 C C . ALA A 1 84 ? 2.838 3.663 -6.512 1.00 80.56 84 ALA A C 1
ATOM 621 O O . ALA A 1 84 ? 1.616 3.518 -6.476 1.00 80.56 84 ALA A O 1
ATOM 622 N N . ILE A 1 85 ? 3.513 4.472 -5.696 1.00 82.50 85 ILE A N 1
ATOM 623 C CA . ILE A 1 85 ? 2.891 5.326 -4.684 1.00 82.50 85 ILE A CA 1
ATOM 624 C C . ILE A 1 85 ? 3.438 6.750 -4.788 1.00 82.50 85 ILE A C 1
ATOM 626 O O . ILE A 1 85 ? 4.600 6.957 -5.134 1.00 82.50 85 ILE A O 1
ATOM 630 N N . GLU A 1 86 ? 2.604 7.725 -4.447 1.00 82.25 86 GLU A N 1
ATOM 631 C CA . GLU A 1 86 ? 2.975 9.138 -4.415 1.00 82.25 86 GLU A CA 1
ATOM 632 C C . GLU A 1 86 ? 3.715 9.464 -3.108 1.00 82.25 86 GLU A C 1
ATOM 634 O O . GLU A 1 86 ? 3.108 9.629 -2.051 1.00 82.25 86 GLU A O 1
ATOM 639 N N . VAL A 1 87 ? 5.049 9.516 -3.169 1.00 82.44 87 VAL A N 1
ATOM 640 C CA . VAL A 1 87 ? 5.933 9.894 -2.054 1.00 82.44 87 VAL A CA 1
ATOM 641 C C . VAL A 1 87 ? 7.107 10.726 -2.554 1.00 82.44 87 VAL A C 1
ATOM 643 O O . VAL A 1 87 ? 7.444 10.685 -3.739 1.00 82.44 87 VAL A O 1
ATOM 646 N N . SER A 1 88 ? 7.766 11.448 -1.644 1.00 84.50 88 SER A N 1
ATOM 647 C CA . SER A 1 88 ? 8.982 12.177 -1.992 1.00 84.50 88 SER A CA 1
ATOM 648 C C . SER A 1 88 ? 10.119 11.216 -2.371 1.00 84.50 88 SER A C 1
ATOM 650 O O . SER A 1 88 ? 10.295 10.195 -1.693 1.00 84.50 88 SER A O 1
ATOM 652 N N . PRO A 1 89 ? 10.948 11.517 -3.391 1.00 79.38 89 PRO A N 1
ATOM 653 C CA . PRO A 1 89 ? 12.097 10.682 -3.744 1.00 79.38 89 PRO A CA 1
ATOM 654 C C . PRO A 1 89 ? 13.073 10.467 -2.581 1.00 79.38 89 PRO A C 1
ATOM 656 O O . PRO A 1 89 ? 13.666 9.393 -2.460 1.00 79.38 89 PRO A O 1
ATOM 659 N N . GLU A 1 90 ? 13.216 11.457 -1.693 1.00 87.94 90 GLU A N 1
ATOM 660 C CA . GLU A 1 90 ? 14.081 11.339 -0.512 1.00 87.94 90 GLU A CA 1
ATOM 661 C C . GLU A 1 90 ? 13.593 10.268 0.478 1.00 87.94 90 GLU A C 1
ATOM 663 O O . GLU A 1 90 ? 14.399 9.681 1.205 1.00 87.94 90 GLU A O 1
ATOM 668 N N . ASP A 1 91 ? 12.290 9.970 0.483 1.00 84.81 91 ASP A N 1
ATOM 669 C CA . ASP A 1 91 ? 11.678 8.995 1.386 1.00 84.81 91 ASP A CA 1
ATOM 670 C C . ASP A 1 91 ? 11.815 7.551 0.889 1.00 84.81 91 ASP A C 1
ATOM 672 O O . ASP A 1 91 ? 11.510 6.617 1.638 1.00 84.81 91 ASP A O 1
ATOM 676 N N . ARG A 1 92 ? 12.313 7.329 -0.337 1.00 83.25 92 ARG A N 1
ATOM 677 C CA . ARG A 1 92 ? 12.387 5.997 -0.961 1.00 83.25 92 ARG A CA 1
ATOM 678 C C . ARG A 1 92 ? 13.048 4.953 -0.065 1.00 83.25 92 ARG A C 1
ATOM 680 O O . ARG A 1 92 ? 12.446 3.922 0.217 1.00 83.25 92 ARG A O 1
ATOM 687 N N . ALA A 1 93 ? 14.249 5.236 0.441 1.00 86.62 93 ALA A N 1
ATOM 688 C CA . ALA A 1 93 ? 14.983 4.288 1.282 1.00 86.62 93 ALA A CA 1
ATOM 689 C C . ALA A 1 93 ? 14.210 3.925 2.563 1.00 86.62 93 ALA A C 1
ATOM 691 O O . ALA A 1 93 ? 14.243 2.784 3.027 1.00 86.62 93 ALA A O 1
ATOM 692 N N . VAL A 1 94 ? 13.485 4.893 3.127 1.00 88.94 94 VAL A N 1
ATOM 693 C CA . VAL A 1 94 ? 12.675 4.703 4.332 1.00 88.94 94 VAL A CA 1
ATOM 694 C C . VAL A 1 94 ? 11.419 3.886 4.021 1.00 88.94 94 VAL A C 1
ATOM 696 O O . VAL A 1 94 ? 11.048 3.012 4.805 1.00 88.94 94 VAL A O 1
ATOM 699 N N . ILE A 1 95 ? 10.757 4.142 2.893 1.00 86.75 95 ILE A N 1
ATOM 700 C CA . ILE A 1 95 ? 9.586 3.378 2.452 1.00 86.75 95 ILE A CA 1
ATOM 701 C C . ILE A 1 95 ? 9.964 1.928 2.141 1.00 86.75 95 ILE A C 1
ATOM 703 O O . ILE A 1 95 ? 9.296 1.026 2.647 1.00 86.75 95 ILE A O 1
ATOM 707 N N . ASP A 1 96 ? 11.057 1.693 1.414 1.00 85.69 96 ASP A N 1
ATOM 708 C CA . ASP A 1 96 ? 11.553 0.349 1.087 1.00 85.69 96 ASP A CA 1
ATOM 709 C C . ASP A 1 96 ? 11.870 -0.454 2.359 1.00 85.69 96 ASP A C 1
ATOM 711 O O . ASP A 1 96 ? 11.488 -1.624 2.500 1.00 85.69 96 ASP A O 1
ATOM 715 N N . GLU A 1 97 ? 12.508 0.186 3.345 1.00 89.44 97 GLU A N 1
ATOM 716 C CA . GLU A 1 97 ? 12.775 -0.424 4.648 1.00 89.44 97 GLU A CA 1
ATOM 717 C C . GLU A 1 97 ? 11.468 -0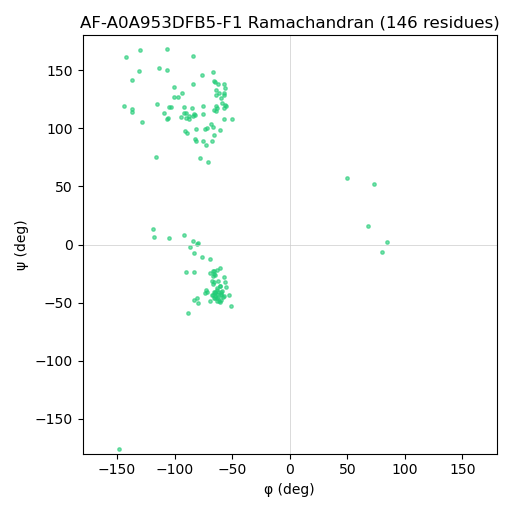.776 5.384 1.00 89.44 97 GLU A C 1
ATOM 719 O O . GLU A 1 97 ? 11.323 -1.876 5.930 1.00 89.44 97 GLU A O 1
ATOM 724 N N . ARG A 1 98 ? 10.493 0.141 5.404 1.00 89.06 98 ARG A N 1
ATOM 725 C CA . ARG A 1 98 ? 9.188 -0.069 6.054 1.00 89.06 98 ARG A CA 1
ATOM 726 C C . ARG A 1 98 ? 8.394 -1.176 5.376 1.00 89.06 98 ARG A C 1
ATOM 728 O O . ARG A 1 98 ? 7.827 -2.011 6.080 1.00 89.06 98 ARG A O 1
ATOM 735 N N . TYR A 1 99 ? 8.396 -1.220 4.048 1.00 85.62 99 TYR A N 1
ATOM 736 C CA . TYR A 1 99 ? 7.755 -2.272 3.270 1.00 85.62 99 TYR A CA 1
ATOM 737 C C . TYR A 1 99 ? 8.406 -3.628 3.558 1.00 85.62 99 TYR A C 1
ATOM 739 O O . TYR A 1 99 ? 7.716 -4.579 3.916 1.00 85.62 99 TYR A O 1
ATOM 747 N N . THR A 1 100 ? 9.739 -3.697 3.569 1.00 86.75 100 THR A N 1
ATOM 748 C CA . THR A 1 100 ? 10.479 -4.914 3.946 1.00 86.75 100 THR A CA 1
ATOM 749 C C . THR A 1 100 ? 10.127 -5.383 5.363 1.00 86.75 100 THR A C 1
ATOM 751 O O . THR A 1 100 ? 9.853 -6.564 5.593 1.00 86.75 100 THR A O 1
ATOM 754 N N . LYS A 1 101 ? 10.073 -4.463 6.337 1.00 89.06 101 LYS A N 1
ATOM 755 C CA . LYS A 1 101 ? 9.634 -4.776 7.707 1.00 89.06 101 LYS A CA 1
ATOM 756 C C . LYS A 1 101 ? 8.183 -5.245 7.740 1.00 89.06 101 LYS A C 1
ATOM 758 O O . LYS A 1 101 ? 7.862 -6.134 8.524 1.00 89.06 101 LYS A O 1
ATOM 763 N N . PHE A 1 102 ? 7.313 -4.671 6.916 1.00 86.75 102 PHE A N 1
ATOM 764 C CA . PHE A 1 102 ? 5.914 -5.065 6.824 1.00 86.75 102 PHE A CA 1
ATOM 765 C C . PHE A 1 102 ? 5.751 -6.483 6.279 1.00 86.75 102 PHE A C 1
ATOM 767 O O . PHE A 1 102 ? 5.060 -7.278 6.913 1.00 86.75 102 PHE A O 1
ATOM 774 N N . LEU A 1 103 ? 6.464 -6.834 5.203 1.00 83.69 103 LEU A N 1
ATOM 775 C CA . LEU A 1 103 ? 6.516 -8.201 4.670 1.00 83.69 103 LEU A CA 1
ATOM 776 C C . LEU A 1 103 ? 6.967 -9.214 5.735 1.00 83.69 103 LEU A C 1
ATOM 778 O O . LEU A 1 103 ? 6.445 -10.322 5.808 1.00 83.69 103 LEU A O 1
ATOM 782 N N . ALA A 1 104 ? 7.900 -8.816 6.602 1.00 87.62 104 ALA A N 1
ATOM 783 C CA . ALA A 1 104 ? 8.392 -9.642 7.703 1.00 87.62 104 ALA A CA 1
ATOM 784 C C . ALA A 1 104 ? 7.470 -9.676 8.942 1.00 87.62 104 ALA A C 1
ATOM 786 O O . ALA A 1 104 ? 7.846 -10.269 9.954 1.00 87.62 104 ALA A O 1
ATOM 787 N N . GLY A 1 105 ? 6.314 -8.999 8.924 1.00 87.00 105 GLY A N 1
ATOM 788 C CA . GLY A 1 105 ? 5.429 -8.861 10.089 1.00 87.00 105 GLY A CA 1
ATOM 789 C C . GLY A 1 105 ? 6.008 -8.000 11.223 1.00 87.00 105 GLY A C 1
ATOM 790 O O . GLY A 1 105 ? 5.527 -8.049 12.352 1.00 87.00 105 GLY A O 1
ATOM 791 N N . LYS A 1 106 ? 7.054 -7.214 10.940 1.00 90.44 106 LYS A N 1
ATOM 792 C CA . LYS A 1 106 ? 7.811 -6.382 11.895 1.00 90.44 106 LYS A CA 1
ATOM 793 C C . LYS A 1 106 ? 7.491 -4.886 11.793 1.00 90.44 106 LYS A C 1
ATOM 795 O O . LYS A 1 106 ? 8.144 -4.080 12.455 1.00 90.44 106 LYS A O 1
ATOM 800 N N . PHE A 1 107 ? 6.517 -4.492 10.973 1.00 87.81 107 PHE A N 1
ATOM 801 C CA . PHE A 1 107 ? 6.081 -3.100 10.845 1.00 87.81 107 PHE A CA 1
ATOM 802 C C . PHE A 1 107 ? 4.712 -2.885 11.515 1.00 87.81 107 PHE A C 1
ATOM 804 O O . PHE A 1 107 ? 3.697 -3.348 10.991 1.00 87.81 107 PHE A O 1
ATOM 811 N N . PRO A 1 108 ? 4.649 -2.192 12.668 1.00 85.19 108 PRO A N 1
ATOM 812 C CA . PRO A 1 108 ? 3.385 -1.922 13.340 1.00 85.19 108 PRO A CA 1
ATOM 813 C C . PRO A 1 108 ? 2.602 -0.820 12.617 1.00 85.19 108 PRO A C 1
ATOM 815 O O . PRO A 1 108 ? 2.987 0.353 12.651 1.00 85.19 108 PRO A O 1
ATOM 818 N N . LEU A 1 109 ? 1.470 -1.200 12.018 1.00 81.69 109 LEU A N 1
ATOM 819 C CA . LEU A 1 109 ? 0.541 -0.270 11.363 1.00 81.69 109 LEU A CA 1
ATOM 820 C C . LEU A 1 109 ? -0.191 0.649 12.349 1.00 81.69 109 LEU A C 1
ATOM 822 O O . LEU A 1 109 ? -0.609 1.734 11.964 1.00 81.69 109 LEU A O 1
ATOM 826 N N . ALA A 1 110 ? -0.342 0.243 13.613 1.00 81.62 110 ALA A N 1
ATOM 827 C CA . ALA A 1 110 ? -1.028 1.048 14.619 1.00 81.62 110 ALA A CA 1
ATOM 828 C C . ALA A 1 110 ? -0.338 2.410 14.817 1.00 81.62 110 ALA A C 1
ATOM 830 O O . ALA A 1 110 ? 0.869 2.481 15.068 1.00 81.62 110 ALA A O 1
ATOM 831 N N . GLY A 1 111 ? -1.112 3.489 14.690 1.00 82.06 111 GLY A N 1
ATOM 832 C CA . GLY A 1 111 ? -0.645 4.874 14.743 1.00 82.06 111 GLY A CA 1
ATOM 833 C C . GLY A 1 111 ? -0.019 5.370 13.435 1.00 82.06 111 GLY A C 1
ATOM 834 O O . GLY A 1 111 ? 0.276 6.561 13.316 1.00 82.06 111 GLY A O 1
ATOM 835 N N . ARG A 1 112 ? 0.167 4.485 12.453 1.00 81.44 112 ARG A N 1
ATOM 836 C CA . ARG A 1 112 ? 0.755 4.759 11.133 1.00 81.44 112 ARG A CA 1
ATOM 837 C C . ARG A 1 112 ? -0.232 4.470 10.010 1.00 81.44 112 ARG A C 1
ATOM 839 O O . ARG A 1 112 ? 0.164 4.391 8.862 1.00 81.44 112 ARG A O 1
ATOM 846 N N . GLU A 1 113 ? -1.504 4.287 10.321 1.00 80.25 113 GLU A N 1
ATOM 847 C CA . GLU A 1 113 ? -2.534 4.071 9.319 1.00 80.25 113 GLU A CA 1
ATOM 848 C C . GLU A 1 113 ? -2.700 5.288 8.404 1.00 80.25 113 GLU A C 1
ATOM 850 O O . GLU A 1 113 ? -3.088 6.363 8.850 1.00 80.25 113 GLU A O 1
ATOM 855 N N . ASN A 1 114 ? -2.386 5.116 7.123 1.00 84.88 114 ASN A N 1
ATOM 856 C CA . ASN A 1 114 ? -2.681 6.073 6.063 1.00 84.88 114 ASN A CA 1
ATOM 857 C C . ASN A 1 114 ? -2.924 5.329 4.732 1.00 84.88 114 ASN A C 1
ATOM 859 O O . ASN A 1 114 ? -2.952 4.089 4.695 1.00 84.88 114 ASN A O 1
ATOM 863 N N . GLU A 1 115 ? -3.127 6.096 3.667 1.00 84.69 115 GLU A N 1
ATOM 864 C CA . GLU A 1 115 ? -3.341 5.644 2.292 1.00 84.69 115 GLU A CA 1
ATOM 865 C C . GLU A 1 115 ? -2.117 4.972 1.674 1.00 84.69 115 GLU A C 1
ATOM 867 O O . GLU A 1 115 ? -2.300 4.127 0.820 1.00 84.69 115 GLU A O 1
ATOM 872 N N . ILE A 1 116 ? -0.904 5.237 2.158 1.00 82.69 116 ILE A N 1
ATOM 873 C CA . ILE A 1 116 ? 0.304 4.547 1.684 1.00 82.69 116 ILE A CA 1
ATOM 874 C C . ILE A 1 116 ? 0.431 3.162 2.344 1.00 82.69 116 ILE A C 1
ATOM 876 O O . ILE A 1 116 ? 0.619 2.128 1.708 1.00 82.69 116 ILE A O 1
ATOM 880 N N . TYR A 1 117 ? 0.316 3.099 3.671 1.00 82.56 117 TYR A N 1
ATOM 881 C CA . TYR A 1 117 ? 0.624 1.879 4.421 1.00 82.56 117 TYR A CA 1
ATOM 882 C C . TYR A 1 117 ? -0.512 0.861 4.462 1.00 82.56 117 TYR A C 1
ATOM 884 O O . TYR A 1 117 ? -0.257 -0.311 4.731 1.00 82.56 117 TYR A O 1
ATOM 892 N N . SER A 1 118 ? -1.770 1.270 4.278 1.00 76.81 118 SER A N 1
ATOM 893 C CA . SER A 1 118 ? -2.901 0.340 4.423 1.00 76.81 118 SER A CA 1
ATOM 894 C C . SER A 1 118 ? -3.222 -0.393 3.113 1.00 76.81 118 SER A C 1
ATOM 896 O O . SER A 1 118 ? -3.172 -1.624 3.116 1.00 76.81 118 SER A O 1
ATOM 898 N N . PRO A 1 119 ? -3.544 0.293 2.000 1.00 72.75 119 PRO A N 1
ATOM 899 C CA . PRO A 1 119 ? -3.850 -0.361 0.733 1.00 72.75 119 PRO A CA 1
ATOM 900 C C . PRO A 1 119 ? -2.593 -0.782 -0.046 1.00 72.75 119 PRO A C 1
ATOM 902 O O . PRO A 1 119 ? -2.545 -1.938 -0.466 1.00 72.75 119 PRO A O 1
ATOM 905 N N . ASP A 1 120 ? -1.560 0.058 -0.188 1.00 70.94 120 ASP A N 1
ATOM 906 C CA . ASP A 1 120 ? -0.450 -0.245 -1.113 1.00 70.94 120 ASP A CA 1
ATOM 907 C C . ASP A 1 120 ? 0.436 -1.376 -0.609 1.00 70.94 120 ASP A C 1
ATOM 909 O O . ASP A 1 120 ? 0.773 -2.294 -1.353 1.00 70.94 120 ASP A O 1
ATOM 913 N N . PHE A 1 121 ? 0.730 -1.397 0.690 1.00 72.75 121 PHE A N 1
ATOM 914 C CA . PHE A 1 121 ? 1.473 -2.499 1.304 1.00 72.75 121 PHE A CA 1
ATOM 915 C C . PHE A 1 121 ? 0.729 -3.840 1.147 1.00 72.75 121 PHE A C 1
ATOM 917 O O . PHE A 1 121 ? 1.346 -4.887 0.934 1.00 72.75 121 PHE A O 1
ATOM 924 N N . ARG A 1 122 ? -0.611 -3.827 1.208 1.00 73.06 122 ARG A N 1
ATOM 925 C CA . ARG A 1 122 ? -1.445 -5.019 0.974 1.00 73.06 122 ARG A CA 1
ATOM 926 C C . ARG A 1 122 ? -1.495 -5.415 -0.495 1.00 73.06 122 ARG A C 1
ATOM 928 O O . ARG A 1 122 ? -1.494 -6.611 -0.791 1.00 73.06 122 ARG A O 1
ATOM 935 N N . LEU A 1 123 ? -1.557 -4.440 -1.397 1.00 74.25 123 LEU A N 1
ATOM 936 C CA . LEU A 1 123 ? -1.524 -4.678 -2.834 1.00 74.25 123 LEU A CA 1
ATOM 937 C C . LEU A 1 123 ? -0.174 -5.263 -3.253 1.00 74.25 123 LEU A C 1
ATOM 939 O O . LEU A 1 123 ? -0.157 -6.280 -3.940 1.00 74.25 123 LEU A O 1
ATOM 943 N N . GLY A 1 124 ? 0.929 -4.712 -2.745 1.00 69.19 124 GLY A N 1
ATOM 944 C CA . GLY A 1 124 ? 2.280 -5.236 -2.928 1.00 69.19 124 GLY A CA 1
ATOM 945 C C . GLY A 1 124 ? 2.425 -6.680 -2.439 1.00 69.19 124 GLY A C 1
ATOM 946 O O . GLY A 1 124 ? 2.938 -7.521 -3.173 1.00 69.19 124 GLY A O 1
ATOM 947 N N . LEU A 1 125 ? 1.884 -7.019 -1.260 1.00 64.31 125 LEU A N 1
ATOM 948 C CA . LEU A 1 125 ? 1.837 -8.408 -0.774 1.00 64.31 125 LEU A CA 1
ATOM 949 C C . LEU A 1 125 ? 1.062 -9.337 -1.715 1.00 64.31 125 LEU A C 1
ATOM 951 O O . LEU A 1 125 ? 1.531 -10.433 -2.024 1.00 64.31 125 LEU A O 1
ATOM 955 N N . ARG A 1 126 ? -0.134 -8.922 -2.156 1.00 69.94 126 ARG A N 1
ATOM 956 C CA . ARG A 1 126 ? -0.933 -9.719 -3.098 1.00 69.94 126 ARG A CA 1
ATOM 957 C C . ARG A 1 126 ? -0.206 -9.902 -4.425 1.00 69.94 126 ARG A C 1
ATOM 959 O O . ARG A 1 126 ? -0.224 -11.003 -4.955 1.00 69.94 126 ARG A O 1
ATOM 966 N N . HIS A 1 127 ? 0.443 -8.860 -4.930 1.00 68.88 127 HIS A N 1
ATOM 967 C CA . HIS A 1 127 ? 1.233 -8.910 -6.154 1.00 68.88 127 HIS A CA 1
ATOM 968 C C . HIS A 1 127 ? 2.434 -9.859 -6.023 1.00 68.88 127 HIS A C 1
ATOM 970 O O . HIS A 1 127 ? 2.588 -10.770 -6.833 1.00 68.88 127 HIS A O 1
ATOM 976 N N . ALA A 1 128 ? 3.208 -9.744 -4.939 1.00 59.59 128 ALA A N 1
ATOM 977 C CA . ALA A 1 128 ? 4.330 -10.637 -4.656 1.00 59.59 128 ALA A CA 1
ATOM 978 C C . ALA A 1 128 ? 3.890 -12.109 -4.536 1.00 59.59 128 ALA A C 1
ATOM 980 O O . ALA A 1 128 ? 4.546 -13.000 -5.076 1.00 59.59 128 ALA A O 1
ATOM 981 N N . ALA A 1 129 ? 2.746 -12.375 -3.892 1.00 56.34 129 ALA A N 1
ATOM 982 C CA . ALA A 1 129 ? 2.175 -13.720 -3.782 1.00 56.34 129 ALA A CA 1
ATOM 983 C C . ALA A 1 129 ? 1.726 -14.312 -5.133 1.00 56.34 129 ALA A C 1
ATOM 985 O O . ALA A 1 129 ? 1.639 -15.531 -5.266 1.00 56.34 129 ALA A O 1
ATOM 986 N N . LEU A 1 130 ? 1.453 -13.465 -6.131 1.00 64.44 130 LEU A N 1
ATOM 987 C 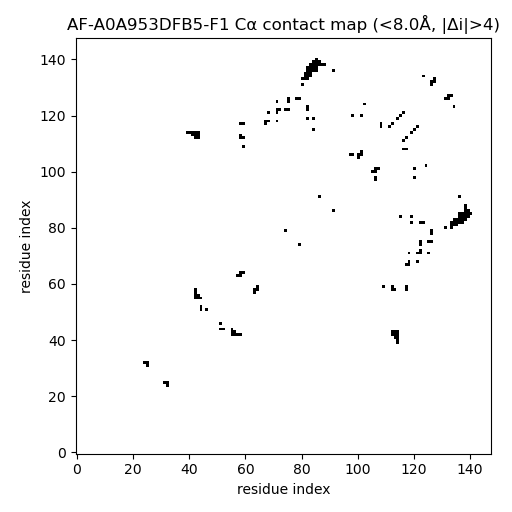CA . LEU A 1 130 ? 1.059 -13.856 -7.488 1.00 64.44 130 LEU A CA 1
ATOM 988 C C . LEU A 1 130 ? 2.254 -13.992 -8.456 1.00 64.44 130 LEU A C 1
ATOM 990 O O . LEU A 1 130 ? 2.039 -14.256 -9.636 1.00 64.44 130 LEU A O 1
ATOM 994 N N . ALA A 1 131 ? 3.491 -13.914 -7.945 1.00 55.44 131 ALA A N 1
ATOM 995 C CA . ALA A 1 131 ? 4.748 -14.194 -8.648 1.00 55.44 131 ALA A CA 1
ATOM 996 C C . ALA A 1 131 ? 5.218 -13.142 -9.678 1.00 55.44 131 ALA A C 1
ATOM 998 O O . ALA A 1 131 ? 5.593 -13.474 -10.802 1.00 55.44 131 ALA A O 1
ATOM 999 N N . SER A 1 132 ? 5.303 -11.870 -9.275 1.00 50.56 132 SER A N 1
ATOM 1000 C CA . SER A 1 132 ? 6.152 -10.859 -9.936 1.00 50.56 132 SER A CA 1
ATOM 1001 C C . SER A 1 132 ? 6.734 -9.896 -8.878 1.00 50.56 132 SER A C 1
ATOM 1003 O O . SER A 1 132 ? 5.966 -9.296 -8.131 1.00 50.56 132 SER A O 1
ATOM 1005 N N . PRO A 1 133 ? 8.069 -9.798 -8.706 1.00 50.06 133 PRO A N 1
ATOM 1006 C CA . PRO A 1 133 ? 8.678 -9.120 -7.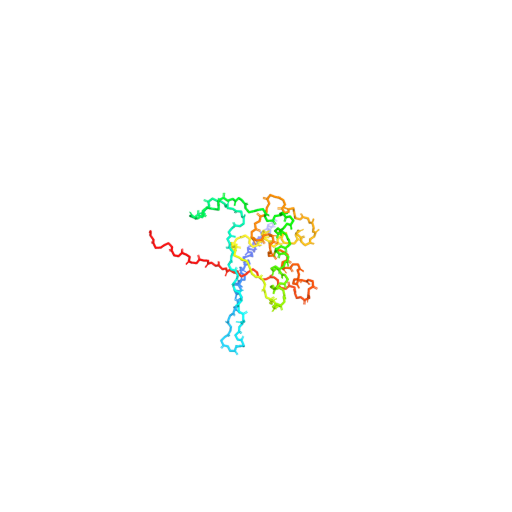552 1.00 50.06 133 PRO A CA 1
ATOM 1007 C C . PRO A 1 133 ? 8.831 -7.593 -7.678 1.00 50.06 133 PRO A C 1
ATOM 1009 O O . PRO A 1 133 ? 9.376 -6.978 -6.764 1.00 50.06 133 PRO A O 1
ATOM 1012 N N . GLU A 1 134 ? 8.373 -6.960 -8.757 1.00 55.06 134 GLU A N 1
ATOM 1013 C CA . GLU A 1 134 ? 8.606 -5.525 -8.968 1.00 55.06 134 GLU A CA 1
ATOM 1014 C C . GLU A 1 134 ? 7.466 -4.675 -8.388 1.00 55.06 134 GLU A C 1
ATOM 1016 O O . GLU A 1 134 ? 6.409 -4.489 -8.981 1.00 55.06 134 GLU A O 1
ATOM 1021 N N . VAL A 1 135 ? 7.681 -4.160 -7.176 1.00 54.88 135 VAL A N 1
ATOM 1022 C CA . VAL A 1 135 ? 7.006 -2.942 -6.711 1.00 54.88 135 VAL A CA 1
ATOM 1023 C C . VAL A 1 135 ? 7.931 -1.793 -7.086 1.00 54.88 135 VAL A C 1
ATOM 1025 O O . VAL A 1 135 ? 9.047 -1.707 -6.576 1.00 54.88 135 VAL A O 1
ATOM 1028 N N . GLU A 1 136 ? 7.494 -0.945 -8.009 1.00 56.25 136 GLU A N 1
ATOM 1029 C CA . GLU A 1 136 ? 8.282 0.177 -8.496 1.00 56.25 136 GLU A CA 1
ATOM 1030 C C . GLU A 1 136 ? 7.684 1.479 -7.975 1.00 56.25 136 GLU A C 1
ATOM 1032 O O . GLU A 1 136 ? 6.588 1.880 -8.356 1.00 56.25 136 GLU A O 1
ATOM 1037 N N . LEU A 1 137 ? 8.425 2.156 -7.101 1.00 50.22 137 LEU A N 1
ATOM 1038 C CA . LEU A 1 137 ? 8.102 3.503 -6.646 1.00 50.22 137 LEU A CA 1
ATOM 1039 C C . LEU A 1 137 ? 8.222 4.480 -7.823 1.00 50.22 137 LEU A C 1
ATOM 1041 O O . LEU A 1 137 ? 9.316 4.959 -8.119 1.00 50.22 137 LEU A O 1
ATOM 1045 N N . VAL A 1 138 ? 7.102 4.751 -8.495 1.00 46.38 138 VAL A N 1
ATOM 1046 C CA . VAL A 1 138 ? 7.014 5.767 -9.550 1.00 46.38 138 VAL A CA 1
ATOM 1047 C C . VAL A 1 138 ? 6.541 7.086 -8.950 1.00 46.38 138 VAL A C 1
ATOM 1049 O O . VAL A 1 138 ? 5.537 7.143 -8.24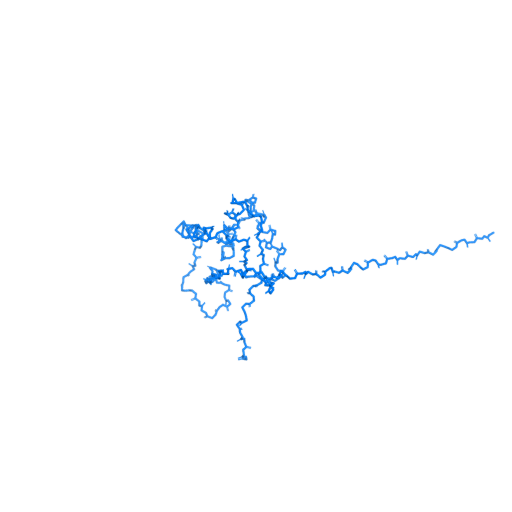4 1.00 46.38 138 VAL A O 1
ATOM 1052 N N . GLU A 1 139 ? 7.277 8.146 -9.268 1.00 45.00 139 GLU A N 1
ATOM 1053 C CA . GLU A 1 139 ? 6.945 9.526 -8.942 1.00 45.00 139 GLU A CA 1
ATOM 1054 C C . GLU A 1 139 ? 5.585 9.913 -9.543 1.00 45.00 139 GLU A C 1
ATOM 1056 O O . GLU A 1 139 ? 5.400 9.899 -10.760 1.00 45.00 139 GLU A O 1
ATOM 1061 N N . VAL A 1 140 ? 4.644 10.321 -8.695 1.00 42.03 140 VAL A N 1
ATOM 1062 C CA . VAL A 1 140 ? 3.463 11.072 -9.126 1.00 42.03 140 VAL A CA 1
ATOM 1063 C C . VAL A 1 140 ? 3.552 12.440 -8.466 1.00 42.03 140 VAL A C 1
ATOM 1065 O O . VAL A 1 140 ? 2.883 12.707 -7.484 1.00 42.03 140 VAL A O 1
ATOM 1068 N N . SER A 1 141 ? 4.426 13.317 -8.964 1.00 31.50 141 SER A N 1
ATOM 1069 C CA . SER A 1 141 ? 4.416 14.716 -8.532 1.00 31.50 141 SER A CA 1
ATOM 1070 C C . SER A 1 141 ? 3.119 15.352 -9.026 1.00 31.50 141 SER A C 1
ATOM 1072 O O . SER A 1 141 ? 2.999 15.713 -10.202 1.00 31.50 141 SER A O 1
ATOM 1074 N N . ALA A 1 142 ? 2.129 15.499 -8.146 1.00 35.59 142 ALA A N 1
ATOM 1075 C CA . ALA A 1 142 ? 1.005 16.374 -8.409 1.00 35.59 142 ALA A CA 1
ATOM 1076 C C . ALA A 1 142 ? 1.538 17.807 -8.587 1.00 35.59 142 ALA A C 1
ATOM 1078 O O . ALA A 1 142 ? 1.771 18.537 -7.625 1.00 35.59 142 ALA A O 1
ATOM 1079 N N . VAL A 1 143 ? 1.711 18.246 -9.839 1.00 30.78 143 VAL A N 1
ATOM 1080 C CA . VAL A 1 143 ? 1.816 19.673 -10.170 1.00 30.78 143 VAL A CA 1
ATOM 1081 C C . VAL A 1 143 ? 0.427 20.282 -9.970 1.00 30.78 143 VAL A C 1
ATOM 1083 O O . VAL A 1 143 ? -0.278 20.634 -10.913 1.00 30.78 143 VAL A O 1
ATOM 1086 N N . LEU A 1 144 ? -0.001 20.399 -8.714 1.00 37.16 144 LEU A N 1
ATOM 1087 C CA . LEU A 1 144 ? -1.031 21.353 -8.344 1.00 37.16 144 LEU A CA 1
ATOM 1088 C C . LEU A 1 144 ? -0.348 22.714 -8.355 1.00 37.16 144 LEU A C 1
ATOM 1090 O O . LEU A 1 144 ? 0.263 23.147 -7.382 1.00 37.16 144 LEU A O 1
ATOM 1094 N N . GLY A 1 145 ? -0.383 23.342 -9.530 1.00 31.70 145 GLY A N 1
ATOM 1095 C CA . GLY A 1 145 ? 0.188 24.653 -9.766 1.00 31.70 145 GLY A CA 1
ATOM 1096 C C . GLY A 1 145 ? -0.276 25.654 -8.712 1.00 31.70 145 GLY A C 1
ATOM 1097 O O . GLY A 1 145 ? -1.409 26.127 -8.748 1.00 31.70 145 GLY A O 1
ATOM 1098 N N . HIS A 1 146 ? 0.635 26.037 -7.820 1.00 36.91 146 HIS A N 1
ATOM 1099 C CA . HIS A 1 146 ? 0.567 27.327 -7.152 1.00 36.91 146 HIS A CA 1
ATOM 1100 C C . HIS A 1 146 ? 0.951 28.392 -8.184 1.00 36.91 146 HIS A C 1
ATOM 1102 O O . HIS A 1 146 ? 2.107 28.793 -8.314 1.00 36.91 146 HIS A O 1
ATOM 1108 N N . GLN A 1 147 ? -0.030 28.840 -8.964 1.00 35.38 147 GLN A N 1
ATOM 1109 C CA . GLN A 1 147 ? 0.032 30.183 -9.525 1.00 35.38 147 GLN A CA 1
ATOM 1110 C C . GLN A 1 147 ? -0.442 31.152 -8.440 1.00 35.38 147 GLN A C 1
ATOM 1112 O O . GLN A 1 147 ? -1.621 31.470 -8.384 1.00 35.38 147 GLN A O 1
ATOM 1117 N N . ARG A 1 148 ? 0.547 31.585 -7.647 1.00 39.72 148 ARG A N 1
ATOM 1118 C CA . ARG A 1 148 ? 0.627 32.797 -6.810 1.00 39.72 148 ARG A CA 1
ATOM 1119 C C . ARG A 1 148 ? -0.345 32.970 -5.646 1.00 39.72 148 ARG A C 1
ATOM 1121 O O . ARG A 1 148 ? -1.569 33.023 -5.865 1.00 39.72 148 ARG A O 1
#

Sequence (148 aa):
MSRTLHLLLAIASSLPAAPVDAPRLMGDDGPKPLLLLLGTFHFKDAGLDSSKPKHPFGALTPARQQEIADAVARLAALRPTPIAIEVSPEDRAVIDERYTKFLAGKFPLAGRENEIYSPDFRLGLRHAALASPEVELVEVSAVLGHQR